Protein AF-A0A2R6D217-F1 (afdb_monomer_lite)

Secondary structure (DSSP, 8-state):
-------------------------------SSHHHHHHHHHHHHHHHHHHHHHTHHHHHHHHHHHHHHH---HHHHHHHHHHHHHHHHHHHHHHHHHHHGGGGS-HHHHHHHHHHHHHHHHHHHHHHHHHHHHHHHTT---HHHHHHHHHHHHHHHHHHHHHH-

pLDDT: mean 75.8, std 23.74, range [31.11, 98.06]

Structure (mmCIF, N/CA/C/O backbone):
data_AF-A0A2R6D217-F1
#
_entry.id   AF-A0A2R6D217-F1
#
loop_
_atom_site.group_PDB
_atom_site.id
_atom_site.type_symbol
_atom_site.label_atom_id
_atom_site.label_alt_id
_atom_site.label_comp_id
_atom_site.label_asym_id
_atom_site.label_entity_id
_atom_site.label_seq_id
_atom_site.pdbx_PDB_ins_code
_atom_site.Cartn_x
_atom_site.Cartn_y
_atom_site.Cartn_z
_atom_site.occupancy
_atom_site.B_iso_or_equiv
_atom_site.auth_seq_id
_atom_site.auth_comp_id
_atom_site.auth_asym_id
_atom_site.auth_atom_id
_atom_site.pdbx_PDB_model_num
ATOM 1 N N . MET A 1 1 ? -18.724 40.578 26.104 1.00 39.19 1 MET A N 1
ATOM 2 C CA . MET A 1 1 ? -18.021 40.289 24.839 1.00 39.19 1 MET A CA 1
ATOM 3 C C . MET A 1 1 ? -16.579 40.747 24.960 1.00 39.19 1 MET A C 1
ATOM 5 O O . MET A 1 1 ? -16.348 41.893 25.311 1.00 39.19 1 MET A O 1
ATOM 9 N N . ASN A 1 2 ? -15.684 39.812 24.641 1.00 38.81 2 ASN A N 1
ATOM 10 C CA . ASN A 1 2 ? -14.295 39.955 24.192 1.00 38.81 2 ASN A CA 1
ATOM 11 C C . ASN A 1 2 ? -13.213 40.118 25.275 1.00 38.81 2 ASN A C 1
ATOM 13 O O . ASN A 1 2 ? -13.210 41.034 26.088 1.00 38.81 2 ASN A O 1
ATOM 17 N N . ARG A 1 3 ? -12.337 39.107 25.272 1.00 45.47 3 ARG A N 1
ATOM 18 C CA . ARG A 1 3 ? -11.404 38.666 26.310 1.00 45.47 3 ARG A CA 1
ATOM 19 C C . ARG A 1 3 ? -10.053 39.389 26.181 1.00 45.47 3 ARG A C 1
ATOM 21 O O . ARG A 1 3 ? -9.528 39.506 25.081 1.00 45.47 3 ARG A O 1
ATOM 28 N N . THR A 1 4 ? -9.543 39.840 27.329 1.00 41.75 4 THR A N 1
ATOM 29 C CA . THR A 1 4 ? -8.139 39.798 27.816 1.00 41.75 4 THR A CA 1
ATOM 30 C C . THR A 1 4 ? -7.083 39.280 26.820 1.00 41.75 4 THR A C 1
ATOM 32 O O . THR A 1 4 ? -7.223 38.161 26.341 1.00 41.75 4 THR A O 1
ATOM 35 N N . ALA A 1 5 ? -6.092 40.100 26.426 1.00 47.47 5 ALA A N 1
ATOM 36 C CA . ALA A 1 5 ? -4.749 40.266 27.044 1.00 47.47 5 ALA A CA 1
ATOM 37 C C . ALA A 1 5 ? -3.832 39.033 26.800 1.00 47.47 5 ALA A C 1
ATOM 39 O O . ALA A 1 5 ? -4.288 37.912 26.948 1.00 47.47 5 ALA A O 1
ATOM 40 N N . VAL A 1 6 ? -2.559 39.121 26.389 1.00 41.16 6 VAL A N 1
ATOM 41 C CA . VAL A 1 6 ? -1.423 39.820 27.016 1.00 41.16 6 VAL A CA 1
ATOM 42 C C . VAL A 1 6 ? -0.239 39.911 26.019 1.00 41.16 6 VAL A C 1
ATOM 44 O O . VAL A 1 6 ? -0.019 39.022 25.203 1.00 41.16 6 VAL A O 1
ATOM 47 N N . VAL A 1 7 ? 0.498 41.020 26.125 1.00 44.09 7 VAL A N 1
ATOM 48 C CA . VAL A 1 7 ? 1.778 41.421 25.496 1.00 44.09 7 VAL A CA 1
ATOM 49 C C . VAL A 1 7 ? 2.970 40.697 26.146 1.00 44.09 7 VAL A C 1
ATOM 51 O O . VAL A 1 7 ? 2.853 40.418 27.324 1.00 44.09 7 VAL A O 1
ATOM 54 N N . VAL A 1 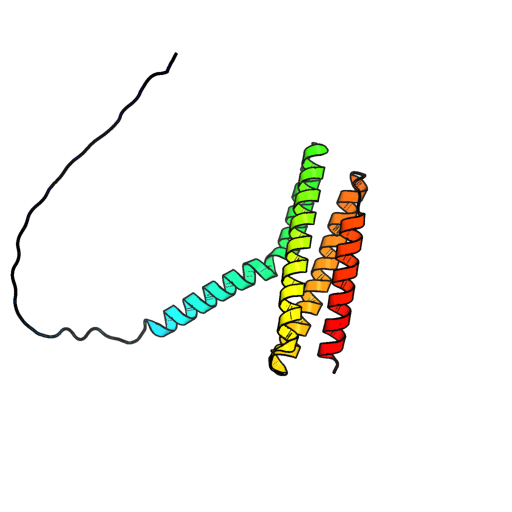8 ? 4.104 40.492 25.449 1.00 42.97 8 VAL A N 1
ATOM 55 C CA . VAL A 1 8 ? 5.532 40.634 25.898 1.00 42.97 8 VAL A CA 1
ATOM 56 C C . VAL A 1 8 ? 6.416 40.052 24.768 1.00 42.97 8 VAL A C 1
ATOM 58 O O . VAL A 1 8 ? 6.151 38.944 24.330 1.00 42.97 8 VAL A O 1
ATOM 61 N N . GLY A 1 9 ? 7.472 40.669 24.224 1.00 39.50 9 GLY A N 1
ATOM 62 C CA . GLY A 1 9 ? 8.143 41.949 24.463 1.00 39.50 9 GLY A CA 1
ATOM 63 C C . GLY A 1 9 ? 9.558 41.957 23.833 1.00 39.50 9 GLY A C 1
ATOM 64 O O . GLY A 1 9 ? 10.154 40.896 23.702 1.00 39.50 9 GLY A O 1
ATOM 65 N N . PHE A 1 10 ? 10.051 43.173 23.520 1.00 35.34 10 PHE A N 1
ATOM 66 C CA . PHE A 1 10 ? 11.460 43.653 23.444 1.00 35.34 10 PHE A CA 1
ATOM 67 C C . PHE A 1 10 ? 12.451 43.008 22.439 1.00 35.34 10 PHE A C 1
ATOM 69 O O . PHE A 1 10 ? 12.476 41.803 22.278 1.00 35.34 10 PHE A O 1
ATOM 76 N N . ALA A 1 11 ? 13.410 43.687 21.792 1.00 41.22 11 ALA A N 1
ATOM 77 C CA . ALA A 1 11 ? 13.818 45.089 21.612 1.00 41.22 11 ALA A CA 1
ATOM 78 C C . ALA A 1 11 ? 14.993 45.091 20.591 1.00 41.22 11 ALA A C 1
ATOM 80 O O . ALA A 1 11 ? 15.793 44.166 20.585 1.00 41.22 11 ALA A O 1
ATOM 81 N N . VAL A 1 12 ? 14.988 45.976 19.588 1.00 43.41 12 VAL A N 1
ATOM 82 C CA . VAL A 1 12 ? 15.870 47.160 19.424 1.00 43.41 12 VAL A CA 1
ATOM 83 C C . VAL A 1 12 ? 17.379 46.895 19.267 1.00 43.41 12 VAL A C 1
ATOM 85 O O . VAL A 1 12 ? 18.047 46.442 20.189 1.00 43.41 12 VAL A O 1
ATOM 88 N N . GLY A 1 13 ? 17.912 47.407 18.149 1.00 34.78 13 GLY A N 1
ATOM 89 C CA . GLY A 1 13 ? 19.294 47.887 17.981 1.00 34.78 13 GLY A CA 1
ATOM 90 C C . GLY A 1 13 ? 19.960 47.297 16.732 1.00 34.78 13 GLY A C 1
ATOM 91 O O . GLY A 1 13 ? 19.876 46.101 16.517 1.00 34.78 13 GLY A O 1
ATOM 92 N N . LEU A 1 14 ? 20.653 48.017 15.852 1.00 38.06 14 LEU A N 1
ATOM 93 C CA . LEU A 1 14 ? 21.067 49.417 15.782 1.00 38.06 14 LEU A CA 1
ATOM 94 C C . LEU A 1 14 ? 21.634 49.595 14.355 1.00 38.06 14 LEU A C 1
ATOM 96 O O . LEU A 1 14 ? 22.384 48.743 13.884 1.00 38.06 14 LEU A O 1
ATOM 100 N N . ALA A 1 15 ? 21.262 50.661 13.650 1.00 49.22 15 ALA A N 1
ATOM 101 C CA . ALA A 1 15 ? 21.800 50.985 12.328 1.00 49.22 15 ALA A CA 1
ATOM 102 C C . ALA A 1 15 ? 23.184 51.640 12.440 1.00 49.22 15 ALA A C 1
ATOM 104 O O . ALA A 1 15 ? 23.325 52.543 13.258 1.00 49.22 15 ALA A O 1
ATOM 105 N N . LEU A 1 16 ? 24.139 51.291 11.565 1.00 39.06 16 LEU A N 1
ATOM 106 C CA . LEU A 1 16 ? 25.239 52.179 11.160 1.00 39.06 16 LEU A CA 1
ATOM 107 C C . LEU A 1 16 ? 25.668 51.923 9.700 1.00 39.06 16 LEU A C 1
ATOM 109 O O . LEU A 1 16 ? 25.998 50.810 9.303 1.00 39.06 16 LEU A O 1
ATOM 113 N N . PHE A 1 17 ? 25.640 53.009 8.929 1.00 39.91 17 PHE A N 1
ATOM 114 C CA . PHE A 1 17 ? 26.151 53.200 7.568 1.00 39.91 17 PHE A CA 1
ATOM 115 C C . PHE A 1 17 ? 27.691 53.163 7.505 1.00 39.91 17 PHE A C 1
ATOM 117 O O . PHE A 1 17 ? 28.324 53.688 8.416 1.00 39.91 17 PHE A O 1
ATOM 124 N N . ALA A 1 18 ? 28.273 52.715 6.380 1.00 40.28 18 ALA A N 1
ATOM 125 C CA . ALA A 1 18 ? 29.254 53.478 5.576 1.00 40.28 18 ALA A CA 1
ATOM 126 C C . ALA A 1 18 ? 29.791 52.666 4.376 1.00 40.28 18 ALA A C 1
ATOM 128 O O . ALA A 1 18 ? 30.087 51.480 4.478 1.00 40.28 18 ALA A O 1
ATOM 129 N N . ALA A 1 19 ? 29.923 53.351 3.240 1.00 46.28 19 ALA A N 1
ATOM 130 C CA . ALA A 1 19 ? 30.452 52.879 1.963 1.00 46.28 19 ALA A CA 1
ATOM 131 C C . ALA A 1 19 ? 31.980 53.046 1.860 1.00 46.28 19 ALA A C 1
ATOM 133 O O . ALA A 1 19 ? 32.500 54.001 2.428 1.00 46.28 19 ALA A O 1
ATOM 134 N N . VAL A 1 20 ? 32.671 52.236 1.040 1.00 38.94 20 VAL A N 1
ATOM 135 C CA . VAL A 1 20 ? 33.827 52.693 0.234 1.00 38.94 20 VAL A CA 1
ATOM 136 C C . VAL A 1 20 ? 34.157 51.700 -0.895 1.00 38.94 20 VAL A C 1
ATOM 138 O O . VAL A 1 20 ? 34.101 50.487 -0.716 1.00 38.94 20 VAL A O 1
ATOM 141 N N . ALA A 1 21 ? 34.474 52.238 -2.072 1.00 43.28 21 ALA A N 1
ATOM 142 C CA . ALA A 1 21 ? 34.944 51.528 -3.259 1.00 43.28 21 ALA A CA 1
ATOM 143 C C . ALA A 1 21 ? 36.457 51.236 -3.192 1.00 43.28 21 ALA A C 1
ATOM 145 O O . ALA A 1 21 ? 37.181 52.069 -2.657 1.00 43.28 21 ALA A O 1
ATOM 146 N N . ALA A 1 22 ? 36.920 50.127 -3.795 1.00 36.28 22 ALA A N 1
ATOM 147 C CA . ALA A 1 22 ? 38.165 49.993 -4.587 1.00 36.28 22 ALA A CA 1
ATOM 148 C C . ALA A 1 22 ? 38.672 48.533 -4.659 1.00 36.28 22 ALA A C 1
ATOM 150 O O . ALA A 1 22 ? 38.745 47.852 -3.647 1.00 36.28 22 ALA A O 1
ATOM 151 N N . GLY A 1 23 ? 39.131 48.122 -5.849 1.00 31.11 23 GLY A N 1
ATOM 152 C CA . GLY A 1 23 ? 40.393 47.382 -6.006 1.00 31.11 23 GLY A CA 1
ATOM 153 C C . GLY A 1 23 ? 40.439 45.870 -5.734 1.00 31.11 23 GLY A C 1
ATOM 154 O O . GLY A 1 23 ? 40.544 45.431 -4.603 1.00 31.11 23 GLY A O 1
ATOM 155 N N . GLY A 1 24 ? 40.485 45.100 -6.826 1.00 32.62 24 GLY A N 1
ATOM 156 C CA . GLY A 1 24 ? 41.482 44.065 -7.146 1.00 32.62 24 GLY A CA 1
ATOM 157 C C . GLY A 1 24 ? 42.158 43.175 -6.079 1.00 32.62 24 GLY A C 1
ATOM 158 O O . GLY A 1 24 ? 42.784 43.641 -5.137 1.00 32.62 24 GLY A O 1
ATOM 159 N N . THR A 1 25 ? 42.266 41.902 -6.484 1.00 32.91 25 THR A N 1
ATOM 160 C CA . THR A 1 25 ? 43.341 40.909 -6.244 1.00 32.91 25 THR A CA 1
ATOM 161 C C . THR A 1 25 ? 43.139 39.815 -5.182 1.00 32.91 25 THR A C 1
ATOM 163 O O . THR A 1 25 ? 43.156 40.038 -3.982 1.00 32.91 25 THR A O 1
ATOM 166 N N . ALA A 1 26 ? 43.035 38.595 -5.727 1.00 41.41 26 ALA A N 1
ATOM 167 C CA . ALA A 1 26 ? 43.671 37.346 -5.306 1.00 41.41 26 ALA A CA 1
ATOM 168 C C . ALA A 1 26 ? 43.460 36.827 -3.870 1.00 41.41 26 ALA A C 1
ATOM 170 O O . ALA A 1 26 ? 44.214 37.132 -2.954 1.00 41.41 26 ALA A O 1
ATOM 171 N N . ALA A 1 27 ? 42.585 35.827 -3.758 1.00 35.06 27 ALA A N 1
ATOM 172 C CA . ALA A 1 27 ? 42.875 34.637 -2.964 1.00 35.06 27 ALA A CA 1
ATOM 173 C C . ALA A 1 27 ? 42.319 33.415 -3.710 1.00 35.06 27 ALA A C 1
ATOM 175 O O . ALA A 1 27 ? 41.108 33.203 -3.782 1.00 35.06 27 ALA A O 1
ATOM 176 N N . ALA A 1 28 ? 43.220 32.651 -4.335 1.00 42.25 28 ALA A N 1
ATOM 177 C CA . ALA A 1 28 ? 42.919 31.361 -4.940 1.00 42.25 28 ALA A CA 1
ATOM 178 C C . ALA A 1 28 ? 42.340 30.442 -3.858 1.00 42.25 28 ALA A C 1
ATOM 180 O O . ALA A 1 28 ? 43.052 29.986 -2.968 1.00 42.25 28 ALA A O 1
ATOM 181 N N . THR A 1 29 ? 41.029 30.223 -3.917 1.00 34.06 29 THR A N 1
ATOM 182 C CA . THR A 1 29 ? 40.344 29.264 -3.057 1.00 34.06 29 THR A CA 1
ATOM 183 C C . THR A 1 29 ? 40.347 27.930 -3.783 1.00 34.06 29 THR A C 1
ATOM 185 O O . THR A 1 29 ? 39.794 27.811 -4.874 1.00 34.06 29 THR A O 1
ATOM 188 N N . THR A 1 30 ? 41.026 26.957 -3.183 1.00 37.25 30 THR A N 1
ATOM 189 C CA . THR A 1 30 ? 41.021 25.529 -3.503 1.00 37.25 30 THR A CA 1
ATOM 190 C C . THR A 1 30 ? 39.644 25.062 -3.981 1.00 37.25 30 THR A C 1
ATOM 192 O O . THR A 1 30 ? 38.723 24.888 -3.187 1.00 37.25 30 THR A O 1
ATOM 195 N N . GLN A 1 31 ? 39.503 24.860 -5.291 1.00 46.78 31 GLN A N 1
ATOM 196 C CA . GLN A 1 31 ? 38.327 24.267 -5.917 1.00 46.78 31 GLN A CA 1
ATOM 197 C C . GLN A 1 31 ? 38.661 22.823 -6.296 1.00 46.78 31 GLN A C 1
ATOM 199 O O . GLN A 1 31 ? 39.131 22.568 -7.397 1.00 46.78 31 GLN A O 1
ATOM 204 N N . ALA A 1 32 ? 38.449 21.896 -5.363 1.00 48.69 32 ALA A N 1
ATOM 205 C CA . ALA A 1 32 ? 38.293 20.463 -5.623 1.00 48.69 32 ALA A CA 1
ATOM 206 C C . ALA A 1 32 ? 37.856 19.765 -4.322 1.00 48.69 32 ALA A C 1
ATOM 208 O O . ALA A 1 32 ? 38.719 19.368 -3.556 1.00 48.69 32 ALA A O 1
ATOM 209 N N . ASP A 1 33 ? 36.539 19.716 -4.060 1.00 40.88 33 ASP A N 1
ATOM 210 C CA . ASP A 1 33 ? 35.843 18.641 -3.295 1.00 40.88 33 ASP A CA 1
ATOM 211 C C . ASP A 1 33 ? 34.318 18.878 -3.122 1.00 40.88 33 ASP A C 1
ATOM 213 O O . ASP A 1 33 ? 33.602 18.099 -2.493 1.00 40.88 33 ASP A O 1
ATOM 217 N N . ALA A 1 34 ? 33.761 19.958 -3.683 1.00 45.84 34 ALA A N 1
ATOM 218 C CA . ALA A 1 34 ? 32.325 20.249 -3.556 1.00 45.84 34 ALA A CA 1
ATOM 219 C C . ALA A 1 34 ? 31.426 19.423 -4.505 1.00 45.84 34 ALA A C 1
ATOM 221 O O . ALA A 1 34 ? 30.223 19.340 -4.281 1.00 45.84 34 ALA A O 1
ATOM 222 N N . GLY A 1 35 ? 31.985 18.814 -5.560 1.00 41.34 35 GLY A N 1
ATOM 223 C CA . GLY A 1 35 ? 31.219 18.060 -6.564 1.00 41.34 35 GLY A CA 1
ATOM 224 C C . GLY A 1 35 ? 30.862 16.634 -6.132 1.00 41.34 35 GLY A C 1
ATOM 225 O O . GLY A 1 35 ? 29.719 16.213 -6.288 1.00 41.34 35 GLY A O 1
ATOM 226 N N . SER A 1 36 ? 31.809 15.909 -5.530 1.00 43.97 36 SER A N 1
ATOM 227 C CA . SER A 1 36 ? 31.602 14.518 -5.100 1.00 43.97 36 SER A CA 1
ATOM 228 C C . SER A 1 36 ? 30.650 14.417 -3.907 1.00 43.97 36 SER A C 1
ATOM 230 O O . SER A 1 36 ? 29.793 13.541 -3.873 1.00 43.97 36 SER A O 1
ATOM 232 N N . ASN A 1 37 ? 30.730 15.366 -2.968 1.00 36.16 37 ASN A N 1
ATOM 233 C CA . ASN A 1 37 ? 29.823 15.438 -1.820 1.00 36.16 37 ASN A CA 1
ATOM 234 C C . ASN A 1 37 ? 28.403 15.883 -2.209 1.00 36.16 37 ASN A C 1
ATOM 236 O O . ASN A 1 37 ? 27.437 15.443 -1.591 1.00 36.16 37 ASN A O 1
ATOM 240 N N . ALA A 1 38 ? 28.257 16.714 -3.249 1.00 54.09 38 ALA A N 1
ATOM 241 C CA . ALA A 1 38 ? 26.949 17.082 -3.789 1.00 54.09 38 ALA A CA 1
ATOM 242 C C . ALA A 1 38 ? 26.283 15.908 -4.530 1.00 54.09 38 ALA A C 1
ATOM 244 O O . ALA A 1 38 ? 25.084 15.701 -4.357 1.00 54.09 38 ALA A O 1
ATOM 245 N N . SER A 1 39 ? 27.053 15.111 -5.288 1.00 55.66 39 SER A N 1
ATOM 246 C CA . SER A 1 39 ? 26.554 13.876 -5.922 1.00 55.66 39 SER A CA 1
ATOM 247 C C . SER A 1 39 ? 26.171 12.835 -4.877 1.00 55.66 39 SER A C 1
ATOM 249 O O . SER A 1 39 ? 25.068 12.311 -4.924 1.00 55.66 39 SER A O 1
ATOM 251 N N . PHE A 1 40 ? 27.019 12.616 -3.868 1.00 50.31 40 PHE A N 1
ATOM 252 C CA . PHE A 1 40 ? 26.728 11.686 -2.777 1.00 50.31 40 PHE A CA 1
ATOM 253 C C . PHE A 1 40 ? 25.508 12.127 -1.956 1.00 50.31 40 PHE A C 1
ATOM 255 O O . PHE A 1 40 ? 24.656 11.313 -1.630 1.00 50.31 40 PHE A O 1
ATOM 262 N N . GLY A 1 41 ? 25.364 13.423 -1.661 1.00 51.06 41 GLY A N 1
ATOM 263 C CA . GLY A 1 41 ? 24.185 13.959 -0.973 1.00 51.06 41 GLY A CA 1
ATOM 264 C C . GLY A 1 41 ? 22.898 13.868 -1.803 1.00 51.06 41 GLY A C 1
ATOM 265 O O . GLY A 1 41 ? 21.822 13.641 -1.243 1.00 51.06 41 GLY A O 1
ATOM 266 N N . ALA A 1 42 ? 23.002 13.999 -3.129 1.00 63.06 42 ALA A N 1
ATOM 267 C CA . ALA A 1 42 ? 21.894 13.798 -4.059 1.00 63.06 42 ALA A CA 1
ATOM 268 C C . ALA A 1 42 ? 21.528 12.313 -4.206 1.00 63.06 42 ALA A C 1
ATOM 270 O O . ALA A 1 42 ? 20.346 11.988 -4.222 1.00 63.06 42 ALA A O 1
ATOM 271 N N . GLU A 1 43 ? 22.512 11.416 -4.243 1.00 50.09 43 GLU A N 1
ATOM 272 C CA . GLU A 1 43 ? 22.329 9.960 -4.253 1.00 50.09 43 GLU A CA 1
ATOM 273 C C . GLU A 1 43 ? 21.768 9.455 -2.924 1.00 50.09 43 GLU A C 1
ATOM 275 O O . GLU A 1 43 ? 20.883 8.615 -2.925 1.00 50.09 43 GLU A O 1
ATOM 280 N N . VAL A 1 44 ? 22.198 10.004 -1.785 1.00 51.00 44 VAL A N 1
ATOM 281 C CA . VAL A 1 44 ? 21.642 9.676 -0.463 1.00 51.00 44 VAL A CA 1
ATOM 282 C C . VAL A 1 44 ? 20.232 10.243 -0.304 1.00 51.00 44 VAL A C 1
ATOM 284 O O . VAL A 1 44 ? 19.373 9.560 0.245 1.00 51.00 44 VAL A O 1
ATOM 287 N N . SER A 1 45 ? 19.946 11.445 -0.818 1.00 50.03 45 SER A N 1
ATOM 288 C CA . SER A 1 45 ? 18.576 11.982 -0.841 1.00 50.03 45 SER A CA 1
ATOM 289 C C . SER A 1 45 ? 17.674 11.200 -1.789 1.00 50.03 45 SER A C 1
ATOM 291 O O . SER A 1 45 ? 16.529 10.941 -1.435 1.00 50.03 45 SER A O 1
ATOM 293 N N . SER A 1 46 ? 18.170 10.776 -2.956 1.00 57.31 46 SER A N 1
ATOM 294 C CA . SER A 1 46 ? 17.402 9.933 -3.877 1.00 57.31 46 SER A CA 1
ATOM 295 C C . SER A 1 46 ? 17.237 8.518 -3.326 1.00 57.31 46 SER A C 1
ATOM 297 O O . SER A 1 46 ? 16.171 7.943 -3.490 1.00 57.31 46 SER A O 1
ATOM 299 N N . PHE A 1 47 ? 18.220 7.997 -2.587 1.00 52.19 47 PHE A N 1
ATOM 300 C CA . PHE A 1 47 ? 18.139 6.725 -1.875 1.00 52.19 47 PHE A CA 1
ATOM 301 C C . PHE A 1 47 ? 17.175 6.801 -0.690 1.00 52.19 47 PHE A C 1
ATOM 303 O O . PHE A 1 47 ? 16.391 5.884 -0.502 1.00 52.19 47 PHE A O 1
ATOM 310 N N . MET A 1 48 ? 17.152 7.895 0.078 1.00 52.53 48 MET A N 1
ATOM 311 C CA . MET A 1 48 ? 16.135 8.124 1.111 1.00 52.53 48 MET A CA 1
ATOM 312 C C . MET A 1 48 ? 14.748 8.315 0.496 1.00 52.53 48 MET A C 1
ATOM 314 O O . MET A 1 48 ? 13.790 7.754 1.005 1.00 52.53 48 MET A O 1
ATOM 318 N N . GLN A 1 49 ? 14.626 9.041 -0.616 1.00 51.78 49 GLN A N 1
ATOM 319 C CA . GLN A 1 49 ? 13.359 9.227 -1.324 1.00 51.78 49 GLN A CA 1
ATOM 320 C C . GLN A 1 49 ? 12.858 7.924 -1.974 1.00 51.78 49 GLN A C 1
ATOM 322 O O . GLN A 1 49 ? 11.659 7.655 -1.954 1.00 51.78 49 GLN A O 1
ATOM 327 N N . ALA A 1 50 ? 13.761 7.095 -2.503 1.00 41.75 50 ALA A N 1
ATOM 328 C CA . ALA A 1 50 ? 13.466 5.751 -2.994 1.00 41.75 50 ALA A CA 1
ATOM 329 C C . ALA A 1 50 ? 13.124 4.801 -1.836 1.00 41.75 50 ALA A C 1
ATOM 331 O O . ALA A 1 50 ? 12.182 4.022 -1.935 1.00 41.75 50 ALA A O 1
ATOM 332 N N . SER A 1 51 ? 13.812 4.928 -0.699 1.00 40.69 51 SER A N 1
ATOM 333 C CA . SER A 1 51 ? 13.566 4.136 0.509 1.00 40.69 51 SER A CA 1
ATOM 334 C C . SER A 1 51 ? 12.238 4.491 1.184 1.00 40.69 51 SER A C 1
ATOM 336 O O . SER A 1 51 ? 11.559 3.591 1.665 1.00 40.69 51 SER A O 1
ATOM 338 N N . SER A 1 52 ? 11.789 5.750 1.137 1.00 42.84 52 SER A N 1
ATOM 339 C CA . SER A 1 52 ? 10.442 6.130 1.588 1.00 42.84 52 SER A CA 1
ATOM 340 C C . SER A 1 52 ? 9.335 5.496 0.740 1.00 42.84 52 SER A C 1
ATOM 342 O O . SER A 1 52 ? 8.242 5.288 1.239 1.00 42.84 52 SER A O 1
ATOM 344 N N . ALA A 1 53 ? 9.591 5.177 -0.533 1.00 47.00 53 ALA A N 1
ATOM 345 C CA . ALA A 1 53 ? 8.590 4.571 -1.413 1.00 47.00 53 ALA A CA 1
ATOM 346 C C . ALA A 1 53 ? 8.614 3.028 -1.409 1.00 47.00 53 ALA A C 1
ATOM 348 O O . ALA A 1 53 ? 7.571 2.422 -1.654 1.00 47.00 53 ALA A O 1
ATOM 349 N N . GLU A 1 54 ? 9.769 2.407 -1.134 1.00 43.66 54 GLU A N 1
ATOM 350 C CA . GLU A 1 54 ? 9.985 0.950 -1.241 1.00 43.66 54 GLU A CA 1
ATOM 351 C C . GLU A 1 54 ? 10.085 0.245 0.136 1.00 43.66 54 GLU A C 1
ATOM 353 O O . GLU A 1 54 ? 9.678 -0.904 0.270 1.00 43.66 54 GLU A O 1
ATOM 358 N N . THR A 1 55 ? 10.530 0.930 1.202 1.00 46.75 55 THR A N 1
ATOM 359 C CA . THR A 1 55 ? 10.607 0.372 2.579 1.00 46.75 55 THR A CA 1
ATOM 360 C C . THR A 1 55 ? 9.289 0.530 3.360 1.00 46.75 55 THR A C 1
ATOM 362 O O . THR A 1 55 ? 9.119 -0.010 4.453 1.00 46.75 55 THR A O 1
ATOM 365 N N . GLU A 1 56 ? 8.312 1.248 2.802 1.00 51.53 56 GLU A N 1
ATOM 366 C CA . GLU A 1 56 ? 7.019 1.516 3.448 1.00 51.53 56 GLU A CA 1
ATOM 367 C C . GLU A 1 56 ? 6.092 0.287 3.483 1.00 51.53 56 GLU A C 1
ATOM 369 O O . GLU A 1 56 ? 5.171 0.231 4.296 1.00 51.53 56 GLU A O 1
ATOM 374 N N . SER A 1 57 ? 6.324 -0.717 2.629 1.00 63.16 57 SER A N 1
ATOM 375 C CA . SER A 1 57 ? 5.397 -1.841 2.442 1.00 63.16 57 SER A CA 1
ATOM 376 C C . SER A 1 57 ? 5.314 -2.759 3.661 1.00 63.16 57 SER A C 1
ATOM 378 O O . SER A 1 57 ? 4.236 -2.924 4.231 1.00 63.16 57 SER A O 1
ATOM 380 N N . GLU A 1 58 ? 6.442 -3.341 4.078 1.00 68.44 58 GLU A N 1
ATOM 381 C CA . GLU A 1 58 ? 6.471 -4.329 5.165 1.00 68.44 58 GLU A CA 1
ATO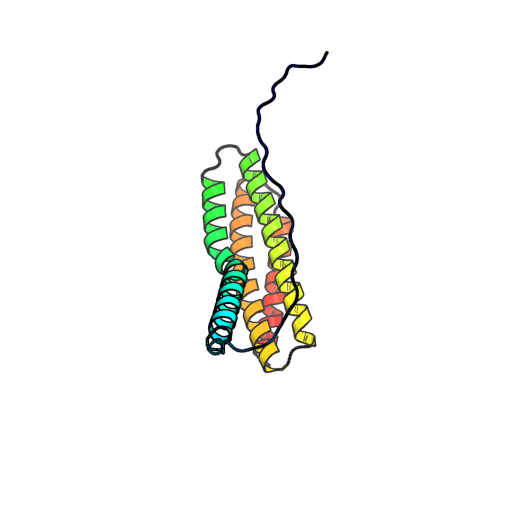M 382 C C . GLU A 1 58 ? 6.322 -3.658 6.532 1.00 68.44 58 GLU A C 1
ATOM 384 O O . GLU A 1 58 ? 5.481 -4.053 7.337 1.00 68.44 58 GLU A O 1
ATOM 389 N N . VAL A 1 59 ? 7.056 -2.566 6.768 1.00 79.75 59 VAL A N 1
ATOM 390 C CA . VAL A 1 59 ? 6.922 -1.789 8.008 1.00 79.75 59 VAL A CA 1
ATOM 391 C C . VAL A 1 59 ? 5.518 -1.198 8.120 1.00 79.75 59 VAL A C 1
ATOM 393 O O . VAL A 1 59 ? 4.921 -1.240 9.194 1.00 79.75 59 VAL A O 1
ATOM 396 N N . GLY A 1 60 ? 4.956 -0.680 7.025 1.00 80.50 60 GLY A N 1
ATOM 397 C CA . GLY A 1 60 ? 3.601 -0.139 7.008 1.00 80.50 60 GLY A CA 1
ATOM 398 C C . GLY A 1 60 ? 2.530 -1.201 7.251 1.00 80.50 60 GLY A C 1
ATOM 399 O O . GLY A 1 60 ? 1.540 -0.907 7.918 1.00 80.50 60 GLY A O 1
ATOM 400 N N . ASP A 1 61 ? 2.722 -2.429 6.760 1.00 84.75 61 ASP A N 1
ATOM 401 C CA . ASP A 1 61 ? 1.827 -3.559 7.039 1.00 84.75 61 ASP A CA 1
ATOM 402 C C . ASP A 1 61 ? 1.842 -3.951 8.519 1.00 84.75 61 ASP A C 1
ATOM 404 O O . ASP A 1 61 ? 0.779 -4.103 9.126 1.00 84.75 61 ASP A O 1
ATOM 408 N N . GLU A 1 62 ? 3.026 -4.060 9.119 1.00 87.31 62 GLU A N 1
ATOM 409 C CA . GLU A 1 62 ? 3.167 -4.387 10.539 1.00 87.31 62 GLU A CA 1
ATOM 410 C C . GLU A 1 62 ? 2.655 -3.253 11.438 1.00 87.31 62 GLU A C 1
ATOM 412 O O . GLU A 1 62 ? 1.966 -3.497 12.429 1.00 87.31 62 GLU A O 1
ATOM 417 N N . MET A 1 63 ? 2.912 -1.994 11.071 1.00 88.31 63 MET A N 1
ATOM 418 C CA . MET A 1 63 ? 2.385 -0.824 11.779 1.00 88.31 63 MET A CA 1
ATOM 419 C C . MET A 1 63 ? 0.860 -0.755 11.707 1.00 88.31 63 MET A C 1
ATOM 421 O O . MET A 1 63 ? 0.217 -0.489 12.723 1.00 88.31 63 MET A O 1
ATOM 425 N N . PHE A 1 64 ? 0.274 -1.038 10.540 1.00 90.12 64 PHE A N 1
ATOM 426 C CA . PHE A 1 64 ? -1.174 -1.147 10.379 1.00 90.12 64 PHE A CA 1
ATOM 427 C C . PHE A 1 64 ? -1.743 -2.262 11.261 1.00 90.12 64 PHE A C 1
ATOM 429 O O . PHE A 1 64 ? -2.661 -2.013 12.042 1.00 90.12 64 PHE A O 1
ATOM 436 N N . ALA A 1 65 ? -1.172 -3.468 11.197 1.00 89.25 65 ALA A N 1
ATOM 437 C CA . ALA A 1 65 ? -1.618 -4.594 12.012 1.00 89.25 65 ALA A CA 1
ATOM 438 C C . ALA A 1 65 ? -1.523 -4.273 13.511 1.00 89.25 65 ALA A C 1
ATOM 440 O O . ALA A 1 65 ? -2.457 -4.524 14.273 1.00 89.25 65 ALA A O 1
ATOM 441 N N . ALA A 1 66 ? -0.420 -3.666 13.944 1.00 89.44 66 ALA A N 1
ATOM 442 C CA . ALA A 1 66 ? -0.220 -3.279 15.329 1.00 89.44 66 ALA A CA 1
ATOM 443 C C . ALA A 1 66 ? -1.181 -2.165 15.779 1.00 89.44 66 ALA A C 1
ATOM 445 O O . ALA A 1 66 ? -1.627 -2.190 16.924 1.00 89.44 66 ALA A O 1
ATOM 446 N N . ALA A 1 67 ? -1.514 -1.206 14.910 1.00 88.38 67 ALA A N 1
ATOM 447 C CA . ALA A 1 67 ? -2.506 -0.172 15.198 1.00 88.38 67 ALA A CA 1
ATOM 448 C C . ALA A 1 67 ? -3.904 -0.787 15.356 1.00 88.38 67 ALA A C 1
ATOM 450 O O . ALA A 1 67 ? -4.516 -0.647 16.411 1.00 88.38 67 ALA A O 1
ATOM 451 N N . VAL A 1 68 ? -4.349 -1.569 14.368 1.00 87.69 68 VAL A N 1
ATOM 452 C CA . VAL A 1 68 ? -5.655 -2.247 14.379 1.00 87.69 68 VAL A CA 1
ATOM 453 C C . VAL A 1 68 ? -5.813 -3.154 15.598 1.00 87.69 68 VAL A C 1
ATOM 455 O O . VAL A 1 68 ? -6.884 -3.173 16.193 1.00 87.69 68 VAL A O 1
ATOM 458 N N . ASN A 1 69 ? -4.766 -3.878 16.003 1.00 88.56 69 ASN A N 1
ATOM 459 C CA . ASN A 1 69 ? -4.813 -4.764 17.171 1.00 88.56 69 ASN A CA 1
ATOM 460 C C . ASN A 1 69 ? -4.850 -4.017 18.514 1.00 88.56 69 ASN A C 1
ATOM 462 O O . ASN A 1 69 ? -5.366 -4.559 19.488 1.00 88.56 69 ASN A O 1
ATOM 466 N N . ARG A 1 70 ? -4.277 -2.809 18.599 1.00 90.94 70 ARG A N 1
ATOM 467 C CA . ARG A 1 70 ? -4.241 -2.015 19.842 1.00 90.94 70 ARG A CA 1
ATOM 468 C C . ARG A 1 70 ? -5.481 -1.155 20.045 1.00 90.94 70 ARG A C 1
ATO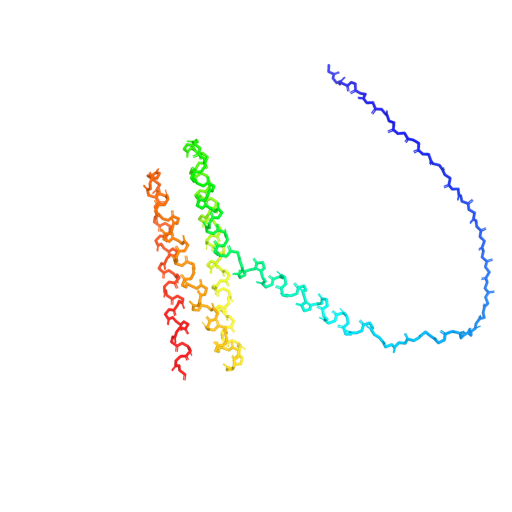M 470 O O . ARG A 1 70 ? -5.776 -0.804 21.181 1.00 90.94 70 ARG A O 1
ATOM 477 N N . THR A 1 71 ? -6.172 -0.789 18.972 1.00 90.06 71 THR A N 1
ATOM 478 C CA . THR A 1 71 ? -7.395 0.009 19.054 1.00 90.06 71 THR A CA 1
ATOM 479 C C . THR A 1 71 ? -8.514 -0.810 19.695 1.00 90.06 71 THR A C 1
ATOM 481 O O . THR A 1 71 ? -8.796 -1.927 19.272 1.00 90.06 71 THR A O 1
ATOM 484 N N . GLU A 1 72 ? -9.163 -0.279 20.727 1.00 90.12 72 GLU A N 1
ATOM 485 C CA . GLU A 1 72 ? -10.288 -0.953 21.393 1.00 90.12 72 GLU A CA 1
ATOM 486 C C . GLU A 1 72 ? -11.633 -0.507 20.807 1.00 90.12 72 GLU A C 1
ATOM 488 O O . GLU A 1 72 ? -12.532 -1.332 20.649 1.00 90.12 72 GLU A O 1
ATOM 493 N N . ASP A 1 73 ? -11.740 0.768 20.422 1.00 90.94 73 ASP A N 1
ATOM 494 C CA . ASP A 1 73 ? -12.944 1.359 19.839 1.00 90.94 73 ASP A CA 1
ATOM 495 C C . ASP A 1 73 ? -13.192 0.842 18.404 1.00 90.94 73 ASP A C 1
ATOM 497 O O . ASP A 1 73 ? -12.356 1.060 17.518 1.00 90.94 73 ASP A O 1
ATOM 501 N N . PRO A 1 74 ? -14.329 0.168 18.137 1.00 91.69 74 PRO A N 1
ATOM 502 C CA . PRO A 1 74 ? -14.677 -0.305 16.800 1.00 91.69 74 PRO A CA 1
ATOM 503 C C . PRO A 1 74 ? -14.722 0.807 15.746 1.00 91.69 74 PRO A C 1
ATOM 505 O O . PRO A 1 74 ? -14.265 0.596 14.623 1.00 91.69 74 PRO A O 1
ATOM 508 N N . GLU A 1 75 ? -15.217 2.002 16.086 1.00 91.81 75 GLU A N 1
ATOM 509 C CA . GLU A 1 75 ? -15.305 3.100 15.114 1.00 91.81 75 GLU A CA 1
ATOM 510 C C . GLU A 1 75 ? -13.916 3.593 14.703 1.00 91.81 75 GLU A C 1
ATOM 512 O O . GLU A 1 75 ? -13.647 3.850 13.528 1.00 91.81 75 GLU A O 1
ATOM 517 N N . GLU A 1 76 ? -13.002 3.702 15.665 1.00 87.44 76 GLU A N 1
ATOM 518 C CA . GLU A 1 76 ? -11.615 4.064 15.394 1.00 87.44 76 GLU A CA 1
ATOM 519 C C . GLU A 1 76 ? -10.905 2.977 14.575 1.00 87.44 76 GLU A C 1
ATOM 521 O O . GLU A 1 76 ? -10.166 3.294 13.638 1.00 87.44 76 GLU A O 1
ATOM 526 N N . ARG A 1 77 ? -11.182 1.696 14.849 1.00 91.12 77 ARG A N 1
ATOM 527 C CA . ARG A 1 77 ? -10.613 0.578 14.083 1.00 91.12 77 ARG A CA 1
ATOM 528 C C . ARG A 1 77 ? -11.064 0.606 12.624 1.00 91.12 77 ARG A C 1
ATOM 530 O O . ARG A 1 77 ? -10.235 0.448 11.728 1.00 91.12 77 ARG A O 1
ATOM 537 N N . GLN A 1 78 ? -12.348 0.870 12.380 1.00 92.50 78 GLN A N 1
ATOM 538 C CA . GLN A 1 78 ? -12.886 1.033 11.029 1.00 92.50 78 GLN A CA 1
ATOM 539 C C . GLN A 1 78 ? -12.215 2.200 10.295 1.00 92.50 78 GLN A C 1
ATOM 541 O O . GLN A 1 78 ? -11.771 2.026 9.161 1.00 92.50 78 GLN A O 1
ATOM 546 N N . ARG A 1 79 ? -12.021 3.351 10.955 1.00 90.44 79 ARG A N 1
ATOM 547 C CA . ARG A 1 79 ? -11.308 4.500 10.359 1.00 90.44 79 ARG A CA 1
ATOM 548 C C . ARG A 1 79 ? -9.860 4.173 9.989 1.00 90.44 79 ARG A C 1
ATOM 550 O O . ARG A 1 79 ? -9.386 4.627 8.950 1.00 90.44 79 ARG A O 1
ATOM 557 N N . LEU A 1 80 ? -9.148 3.394 10.805 1.00 91.81 80 LEU A N 1
ATOM 558 C CA . LEU A 1 80 ? -7.789 2.938 10.478 1.00 91.81 80 LEU A CA 1
ATOM 559 C C . LEU A 1 80 ? -7.777 2.033 9.239 1.00 91.81 80 LEU A C 1
ATOM 561 O O . LEU A 1 80 ? -6.889 2.148 8.392 1.00 91.81 80 LEU A O 1
ATOM 565 N N . ILE A 1 81 ? -8.771 1.151 9.113 1.00 93.00 81 ILE A N 1
ATOM 566 C CA . ILE A 1 81 ? -8.934 0.283 7.943 1.00 93.00 81 ILE A CA 1
ATOM 567 C C . ILE A 1 81 ? -9.238 1.117 6.693 1.00 93.00 81 ILE A C 1
ATOM 569 O O . ILE A 1 81 ? -8.597 0.905 5.667 1.00 93.00 81 ILE A O 1
ATOM 573 N N . GLU A 1 82 ? -10.141 2.095 6.768 1.00 91.75 82 GLU A N 1
ATOM 574 C CA . GLU A 1 82 ? -10.454 3.005 5.654 1.00 91.75 82 GLU A CA 1
ATOM 575 C C . GLU A 1 82 ? -9.231 3.811 5.200 1.00 91.75 82 GLU A C 1
ATOM 577 O O . GLU A 1 82 ? -8.941 3.884 4.004 1.00 91.75 82 GLU A O 1
ATOM 582 N N . GLN A 1 83 ? -8.458 4.359 6.144 1.00 89.94 83 GLN A N 1
ATOM 583 C CA . GLN A 1 83 ? -7.201 5.046 5.833 1.00 89.94 83 GLN A CA 1
ATOM 584 C C . GLN A 1 83 ? -6.225 4.115 5.114 1.00 89.94 83 GLN A C 1
ATOM 586 O O . GLN A 1 83 ? -5.622 4.502 4.112 1.00 89.94 83 GLN A O 1
ATOM 591 N N . ARG A 1 84 ? -6.113 2.859 5.569 1.00 93.25 84 ARG A N 1
ATOM 592 C CA . ARG A 1 84 ? -5.268 1.869 4.900 1.00 93.25 84 ARG A CA 1
ATOM 593 C C . ARG A 1 84 ? -5.747 1.580 3.480 1.00 93.25 84 ARG A C 1
ATOM 595 O O . ARG A 1 84 ? -4.913 1.514 2.583 1.00 93.25 84 ARG A O 1
ATOM 602 N N . GLN A 1 85 ? -7.056 1.453 3.251 1.00 93.94 85 GLN A N 1
ATOM 603 C CA . GLN A 1 85 ? -7.613 1.272 1.904 1.00 93.94 85 GLN A CA 1
ATOM 604 C C . GLN A 1 85 ? -7.231 2.430 0.969 1.00 93.94 85 GLN A C 1
ATOM 606 O O . GLN A 1 85 ? -6.818 2.181 -0.165 1.00 93.94 85 GLN A O 1
ATOM 611 N N . ALA A 1 86 ? -7.294 3.676 1.449 1.00 91.62 86 ALA A N 1
ATOM 612 C CA . ALA A 1 86 ? -6.883 4.847 0.674 1.00 91.62 86 ALA A CA 1
ATOM 613 C C . ALA A 1 86 ? -5.390 4.797 0.304 1.00 91.62 86 ALA A C 1
ATOM 615 O O . ALA A 1 86 ? -5.039 4.961 -0.864 1.00 91.62 86 ALA A O 1
ATOM 616 N N . THR A 1 87 ? -4.513 4.466 1.259 1.00 91.56 87 THR A N 1
ATOM 617 C CA . THR A 1 87 ? -3.074 4.296 0.992 1.00 91.56 87 THR A CA 1
ATOM 618 C C . THR A 1 87 ? -2.801 3.209 -0.054 1.00 91.56 87 THR A C 1
ATOM 620 O O . THR A 1 87 ? -1.930 3.372 -0.912 1.00 91.56 87 THR A O 1
ATOM 623 N N . LEU A 1 88 ? -3.545 2.099 -0.022 1.00 95.12 88 LEU A N 1
ATOM 624 C CA . LEU A 1 88 ? -3.407 1.022 -1.009 1.00 95.12 88 LEU A CA 1
ATOM 625 C C . LEU A 1 88 ? -3.846 1.464 -2.408 1.00 95.12 88 LEU A C 1
ATOM 627 O O . LEU A 1 88 ? -3.171 1.141 -3.386 1.00 95.12 88 LEU A O 1
ATOM 631 N N . ALA A 1 89 ? -4.922 2.246 -2.507 1.00 95.25 89 ALA A N 1
ATOM 632 C CA . ALA A 1 89 ? -5.373 2.814 -3.774 1.00 95.25 89 ALA A CA 1
ATOM 633 C C . ALA A 1 89 ? -4.334 3.780 -4.371 1.00 95.25 89 ALA A C 1
ATOM 635 O O . ALA A 1 89 ? -4.004 3.680 -5.553 1.00 95.25 89 ALA A O 1
ATOM 636 N N . GLU A 1 90 ? -3.743 4.658 -3.557 1.00 93.88 90 GLU A N 1
ATOM 637 C CA . GLU A 1 90 ? -2.656 5.543 -3.996 1.00 93.88 90 GLU A CA 1
ATOM 638 C C . GLU A 1 90 ? -1.430 4.754 -4.466 1.00 93.88 90 GLU A C 1
ATOM 640 O O . GLU A 1 90 ? -0.795 5.097 -5.467 1.00 93.88 90 GLU A O 1
ATOM 645 N N . ARG A 1 91 ? -1.087 3.666 -3.767 1.00 92.94 91 ARG A N 1
ATOM 646 C CA . ARG A 1 91 ? 0.012 2.789 -4.175 1.00 92.94 91 ARG A CA 1
ATOM 647 C C . ARG A 1 91 ? -0.264 2.131 -5.524 1.00 92.94 91 ARG A C 1
ATOM 649 O O . ARG A 1 91 ? 0.630 2.103 -6.370 1.00 92.94 91 ARG A O 1
ATOM 656 N N . GLN A 1 92 ? -1.488 1.659 -5.752 1.00 95.75 92 GLN A N 1
ATOM 657 C CA . GLN A 1 92 ? -1.893 1.131 -7.052 1.00 95.75 92 GLN A CA 1
ATOM 658 C C . GLN A 1 92 ? -1.743 2.185 -8.154 1.00 95.75 92 GLN A C 1
ATOM 660 O O . GLN A 1 92 ? -1.173 1.889 -9.200 1.00 95.75 92 GLN A O 1
ATOM 665 N N . GLN A 1 93 ? -2.184 3.422 -7.913 1.00 95.94 93 GLN A N 1
ATOM 666 C CA . GLN A 1 93 ? -2.036 4.516 -8.879 1.00 95.94 93 GLN A CA 1
ATOM 667 C C . GLN A 1 93 ? -0.568 4.784 -9.227 1.00 95.94 93 GLN A C 1
ATOM 669 O O . GLN A 1 93 ? -0.240 4.986 -10.394 1.00 95.94 93 GLN A O 1
ATOM 674 N N . ARG A 1 94 ? 0.344 4.731 -8.247 1.00 93.81 94 ARG A N 1
ATOM 675 C CA . ARG A 1 94 ? 1.787 4.861 -8.512 1.00 93.81 94 ARG A CA 1
ATOM 676 C C . ARG A 1 94 ? 2.318 3.733 -9.399 1.00 93.81 94 ARG A C 1
ATOM 678 O O . ARG A 1 94 ? 3.141 3.996 -10.273 1.00 93.81 94 ARG A O 1
ATOM 685 N N . LEU A 1 95 ? 1.860 2.494 -9.200 1.00 94.19 95 LEU A N 1
ATOM 686 C CA . LEU A 1 95 ? 2.235 1.364 -10.063 1.00 94.19 95 LEU A CA 1
ATOM 687 C C . LEU A 1 95 ? 1.682 1.529 -11.483 1.00 94.19 95 LEU A C 1
ATOM 689 O O . LEU A 1 95 ? 2.419 1.325 -12.444 1.00 94.19 95 LEU A O 1
ATOM 693 N N . GLN A 1 96 ? 0.437 1.987 -11.621 1.00 94.44 96 GLN A N 1
ATOM 694 C CA . GLN A 1 96 ? -0.174 2.286 -12.921 1.00 94.44 96 GLN A CA 1
ATOM 695 C C . GLN A 1 96 ? 0.603 3.378 -13.671 1.00 94.44 96 GLN A C 1
ATOM 697 O O . GLN A 1 96 ? 0.962 3.197 -14.831 1.00 94.44 96 GLN A O 1
ATOM 702 N N . GLN A 1 97 ? 0.977 4.466 -12.993 1.00 93.50 97 GLN A N 1
ATOM 703 C CA . GLN A 1 97 ? 1.808 5.525 -13.582 1.00 93.50 97 GLN A CA 1
ATOM 704 C C . GLN A 1 97 ? 3.187 5.014 -14.022 1.00 93.50 97 GLN A C 1
ATOM 706 O O . GLN A 1 97 ? 3.729 5.464 -15.030 1.00 93.50 97 GLN A O 1
ATOM 711 N N . ARG A 1 98 ? 3.785 4.059 -13.293 1.00 91.69 98 ARG A N 1
ATOM 712 C CA . ARG A 1 98 ? 5.027 3.404 -13.741 1.00 91.69 98 ARG A CA 1
ATOM 713 C C . ARG A 1 98 ? 4.791 2.549 -14.979 1.00 91.69 98 ARG A C 1
ATOM 715 O O . ARG A 1 98 ? 5.618 2.581 -15.885 1.00 91.69 98 ARG A O 1
ATOM 722 N N . GLN A 1 99 ? 3.670 1.838 -15.044 1.00 91.94 99 GLN A N 1
ATOM 723 C CA . GLN A 1 99 ? 3.304 1.036 -16.207 1.00 91.94 99 GLN A CA 1
ATOM 724 C C . GLN A 1 99 ? 3.168 1.891 -17.473 1.00 91.94 99 GLN A C 1
ATOM 726 O O . GLN A 1 99 ? 3.656 1.495 -18.529 1.00 91.94 99 GLN A O 1
ATOM 731 N N . GLU A 1 100 ? 2.608 3.097 -17.373 1.00 92.25 100 GLU A N 1
ATOM 732 C CA . GLU A 1 100 ? 2.520 4.042 -18.498 1.00 92.25 100 GLU A CA 1
ATOM 733 C C . GLU A 1 100 ? 3.899 4.421 -19.072 1.00 92.25 100 GLU A C 1
ATOM 735 O O . GLU A 1 100 ? 4.031 4.687 -20.269 1.00 92.25 100 GLU A O 1
ATOM 740 N N . ARG A 1 101 ? 4.958 4.389 -18.250 1.00 89.00 101 ARG A N 1
ATOM 741 C CA . ARG A 1 101 ? 6.333 4.689 -18.685 1.00 89.00 101 ARG A CA 1
ATOM 742 C C . ARG A 1 101 ? 6.967 3.580 -19.526 1.00 89.00 101 ARG A C 1
ATOM 744 O O . ARG A 1 101 ? 7.966 3.847 -20.193 1.00 89.00 101 ARG A O 1
ATOM 751 N N . LEU A 1 102 ? 6.406 2.367 -19.546 1.00 88.44 102 LEU A N 1
ATOM 752 C CA . LEU A 1 102 ? 6.933 1.263 -20.362 1.00 88.44 102 LEU A CA 1
ATOM 753 C C . LEU A 1 102 ? 6.942 1.608 -21.859 1.00 88.44 102 LEU A C 1
ATOM 755 O O . LEU A 1 102 ? 7.881 1.252 -22.573 1.00 88.44 102 LEU A O 1
ATOM 759 N N . GLY A 1 103 ? 5.936 2.352 -22.330 1.00 85.69 103 GLY A N 1
ATOM 760 C CA . GLY A 1 103 ? 5.781 2.687 -23.748 1.00 85.69 103 GLY A CA 1
ATOM 761 C C . GLY A 1 103 ? 6.885 3.585 -24.321 1.00 85.69 103 GLY A C 1
ATOM 762 O O . GLY A 1 103 ? 7.127 3.553 -25.525 1.00 85.69 103 GLY A O 1
ATOM 763 N N . SER A 1 104 ? 7.574 4.367 -23.484 1.00 89.69 104 SER A N 1
ATOM 764 C CA . SER A 1 104 ? 8.617 5.319 -23.903 1.00 89.69 104 SER A CA 1
ATOM 765 C C . SER A 1 104 ? 10.032 4.941 -23.454 1.00 89.69 104 SER A C 1
ATOM 767 O O . SER A 1 104 ? 10.991 5.607 -23.842 1.00 89.69 104 SER A O 1
ATOM 769 N N . ALA A 1 105 ? 10.177 3.877 -22.663 1.00 90.75 105 ALA A N 1
ATOM 770 C CA . ALA A 1 105 ? 11.451 3.427 -22.112 1.00 90.75 105 ALA A CA 1
ATOM 771 C C . ALA A 1 105 ? 12.359 2.749 -23.162 1.00 90.75 105 ALA A C 1
ATOM 773 O O . ALA A 1 105 ? 11.901 2.226 -24.180 1.00 90.75 10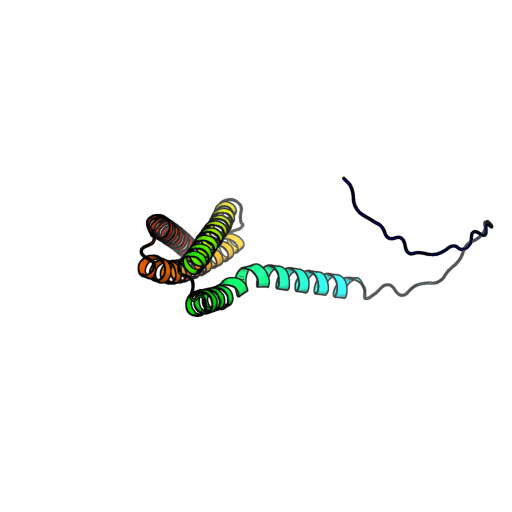5 ALA A O 1
ATOM 774 N N . THR A 1 106 ? 13.671 2.724 -22.929 1.00 93.12 106 THR A N 1
ATOM 775 C CA . THR A 1 106 ? 14.605 1.865 -23.683 1.00 93.12 106 THR A CA 1
ATOM 776 C C . THR A 1 106 ? 14.401 0.384 -23.317 1.00 93.12 106 THR A C 1
ATOM 778 O O . THR A 1 106 ? 13.763 0.094 -22.308 1.00 93.12 106 THR A O 1
ATOM 781 N N . PRO A 1 107 ? 14.927 -0.594 -24.084 1.00 90.75 107 PRO A N 1
ATOM 782 C CA . PRO A 1 107 ? 14.754 -2.013 -23.750 1.00 90.75 107 PRO A CA 1
ATOM 783 C C . PRO A 1 107 ? 15.246 -2.389 -22.343 1.00 90.75 107 PRO A C 1
ATOM 785 O O . PRO A 1 107 ? 14.558 -3.103 -21.622 1.00 90.75 107 PRO A O 1
ATOM 788 N N . LEU A 1 108 ? 16.405 -1.867 -21.929 1.00 90.81 108 LEU A N 1
ATOM 789 C CA . LEU A 1 108 ? 16.949 -2.129 -20.595 1.00 90.81 108 LEU A CA 1
ATOM 790 C C . LEU A 1 108 ? 16.069 -1.516 -19.495 1.00 90.81 108 LEU A C 1
ATOM 792 O O . LEU A 1 108 ? 15.797 -2.160 -18.485 1.00 90.81 108 LEU A O 1
ATOM 796 N N . GLU A 1 109 ? 15.597 -0.285 -19.702 1.00 91.50 109 GLU A N 1
ATOM 797 C CA . GLU A 1 109 ? 14.689 0.384 -18.768 1.00 91.50 109 GLU A CA 1
ATOM 798 C C . GLU A 1 109 ? 13.329 -0.312 -18.698 1.00 91.50 109 GLU A C 1
ATOM 800 O O . GLU A 1 109 ? 12.776 -0.427 -17.610 1.00 91.50 109 GLU A O 1
ATOM 805 N N . ARG A 1 110 ? 12.802 -0.824 -19.819 1.00 92.31 110 ARG A N 1
ATOM 806 C CA . ARG A 1 110 ? 11.562 -1.614 -19.833 1.00 92.31 110 ARG A CA 1
ATOM 807 C C . ARG A 1 110 ? 11.672 -2.838 -18.937 1.00 92.31 110 ARG A C 1
ATOM 809 O O . ARG A 1 110 ? 10.803 -3.023 -18.094 1.00 92.31 110 ARG A O 1
ATOM 816 N N . GLN A 1 111 ? 12.755 -3.609 -19.051 1.00 92.44 111 GLN A N 1
ATOM 817 C CA . GLN A 1 111 ? 12.986 -4.780 -18.197 1.00 92.44 111 GLN A CA 1
ATOM 818 C C . GLN A 1 111 ? 13.010 -4.401 -16.708 1.00 92.44 111 GLN A C 1
ATOM 820 O O . GLN A 1 111 ? 12.397 -5.075 -15.876 1.00 92.44 111 GLN A O 1
ATOM 825 N N . ALA A 1 112 ? 13.713 -3.314 -16.370 1.00 93.25 112 ALA A N 1
ATOM 826 C CA . ALA A 1 112 ? 13.812 -2.827 -14.997 1.00 93.25 112 ALA A CA 1
ATOM 827 C C . ALA A 1 112 ? 12.443 -2.375 -14.460 1.00 93.25 112 ALA A C 1
ATOM 829 O O . ALA A 1 112 ? 12.006 -2.856 -13.418 1.00 93.25 112 ALA A O 1
ATOM 830 N N . ILE A 1 113 ? 11.727 -1.533 -15.212 1.00 92.88 113 ILE A N 1
ATOM 831 C CA . ILE A 1 113 ? 10.392 -1.035 -14.848 1.00 92.88 113 ILE A CA 1
ATOM 832 C C . ILE A 1 113 ? 9.397 -2.195 -14.715 1.00 92.88 113 ILE A C 1
ATOM 834 O O . ILE A 1 113 ? 8.621 -2.230 -13.764 1.00 92.88 113 ILE A O 1
ATOM 838 N N . ALA A 1 114 ? 9.421 -3.164 -15.630 1.00 94.56 114 ALA A N 1
ATOM 839 C CA . ALA A 1 114 ? 8.557 -4.337 -15.559 1.00 94.56 114 ALA A CA 1
ATOM 840 C C . ALA A 1 114 ? 8.850 -5.179 -14.307 1.00 94.56 114 ALA A C 1
ATOM 842 O O . ALA A 1 114 ? 7.929 -5.598 -13.611 1.00 94.56 114 ALA A O 1
ATOM 843 N N . THR A 1 115 ? 10.124 -5.355 -13.951 1.00 94.69 115 THR A N 1
ATOM 844 C CA . THR A 1 115 ? 10.503 -6.048 -12.711 1.00 94.69 115 THR A CA 1
ATOM 845 C C . THR A 1 115 ? 9.976 -5.311 -11.475 1.00 94.69 115 THR A C 1
ATOM 847 O O . THR A 1 115 ? 9.369 -5.938 -10.606 1.00 94.69 115 THR A O 1
ATOM 850 N N . GLU A 1 116 ? 10.131 -3.985 -11.415 1.00 92.25 116 GLU A N 1
ATOM 851 C CA . GLU A 1 116 ? 9.592 -3.156 -10.326 1.00 92.25 116 GLU A CA 1
ATOM 852 C C . GLU A 1 116 ? 8.065 -3.273 -10.214 1.00 92.25 116 GLU A C 1
ATOM 854 O O . GLU A 1 116 ? 7.533 -3.442 -9.117 1.00 92.25 116 GLU A O 1
ATOM 859 N N . ILE A 1 117 ? 7.342 -3.228 -11.339 1.00 95.38 117 ILE A N 1
ATOM 860 C CA . ILE A 1 117 ? 5.879 -3.371 -11.348 1.00 95.38 117 ILE A CA 1
ATOM 861 C C . ILE A 1 117 ? 5.472 -4.759 -10.853 1.00 95.38 117 ILE A C 1
ATOM 863 O O . ILE A 1 117 ? 4.552 -4.865 -10.043 1.00 95.38 117 ILE A O 1
ATOM 867 N N . ALA A 1 118 ? 6.148 -5.819 -11.303 1.00 95.50 118 ALA A N 1
ATOM 868 C CA . ALA A 1 118 ? 5.845 -7.184 -10.885 1.00 95.50 118 ALA A CA 1
ATOM 869 C C . ALA A 1 118 ? 6.027 -7.369 -9.370 1.00 95.50 118 ALA A C 1
ATOM 871 O O . ALA A 1 118 ? 5.133 -7.906 -8.712 1.00 95.50 118 ALA A O 1
ATOM 872 N N . VAL A 1 119 ? 7.142 -6.890 -8.809 1.00 95.00 119 VAL A N 1
ATOM 873 C CA . VAL A 1 119 ? 7.411 -6.947 -7.362 1.00 95.00 119 VAL A CA 1
ATOM 874 C C . VAL A 1 119 ? 6.403 -6.094 -6.592 1.00 95.00 119 VAL A C 1
ATOM 876 O O . VAL A 1 119 ? 5.732 -6.595 -5.687 1.00 95.00 119 VAL A O 1
ATOM 879 N N . GLY A 1 120 ? 6.210 -4.839 -7.001 1.00 93.62 120 GLY A N 1
ATOM 880 C CA . GLY A 1 120 ? 5.287 -3.922 -6.338 1.00 93.62 120 GLY A CA 1
ATOM 881 C C . GLY A 1 120 ? 3.836 -4.412 -6.352 1.00 93.62 120 GLY A C 1
ATOM 882 O O . GLY A 1 120 ? 3.122 -4.245 -5.363 1.00 93.62 120 GLY A O 1
ATOM 883 N N . ALA A 1 121 ? 3.401 -5.067 -7.430 1.00 95.94 121 ALA A N 1
ATOM 884 C CA . ALA A 1 121 ? 2.077 -5.673 -7.521 1.00 95.94 121 ALA A CA 1
ATOM 885 C C . ALA A 1 121 ? 1.912 -6.869 -6.566 1.00 95.94 121 ALA A C 1
ATOM 887 O O . ALA A 1 121 ? 0.878 -6.983 -5.909 1.00 95.94 121 ALA A O 1
ATOM 888 N N . VAL A 1 122 ? 2.930 -7.729 -6.429 1.00 95.81 122 VAL A N 1
ATOM 889 C CA . VAL A 1 122 ? 2.918 -8.837 -5.453 1.00 95.81 122 VAL A CA 1
ATOM 890 C C . VAL A 1 122 ? 2.784 -8.308 -4.026 1.00 95.81 122 VAL A C 1
ATOM 892 O O . VAL A 1 122 ? 1.976 -8.817 -3.249 1.00 95.81 122 VAL A O 1
ATOM 895 N N . GLU A 1 123 ? 3.556 -7.287 -3.671 1.00 94.12 123 GLU A N 1
ATOM 896 C CA . GLU A 1 123 ? 3.495 -6.685 -2.339 1.00 94.12 123 GLU A CA 1
ATOM 897 C C . GLU A 1 123 ? 2.152 -6.000 -2.072 1.00 94.1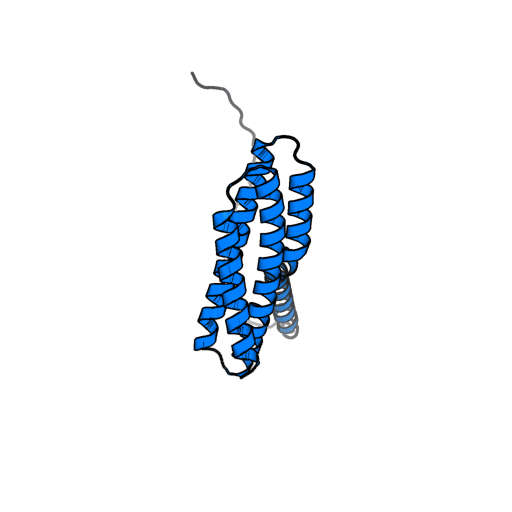2 123 GLU A C 1
ATOM 899 O O . GLU A 1 123 ? 1.587 -6.138 -0.984 1.00 94.12 123 GLU A O 1
ATOM 904 N N . LEU A 1 124 ? 1.613 -5.294 -3.070 1.00 94.94 124 LEU A N 1
ATOM 905 C CA . LEU A 1 124 ? 0.301 -4.663 -2.983 1.00 94.94 124 LEU A CA 1
ATOM 906 C C . LEU A 1 124 ? -0.798 -5.708 -2.738 1.00 94.94 124 LEU A C 1
ATOM 908 O O . LEU A 1 124 ? -1.616 -5.522 -1.840 1.00 94.94 124 LEU A O 1
ATOM 912 N N . GLU A 1 125 ? -0.788 -6.835 -3.456 1.00 96.25 125 GLU A N 1
ATOM 913 C CA . GLU A 1 125 ? -1.736 -7.933 -3.225 1.00 96.25 125 GLU A CA 1
ATOM 914 C C . GLU A 1 125 ? -1.658 -8.485 -1.800 1.00 96.25 125 GLU A C 1
ATOM 916 O O . GLU A 1 125 ? -2.687 -8.748 -1.173 1.00 96.25 125 GLU A O 1
ATOM 921 N N . GLN A 1 126 ? -0.450 -8.678 -1.268 1.00 95.19 126 GLN A N 1
ATOM 922 C CA . GLN A 1 126 ? -0.278 -9.173 0.098 1.00 95.19 126 GLN A CA 1
ATOM 923 C C . GLN A 1 126 ? -0.858 -8.196 1.123 1.00 95.19 126 GLN A C 1
ATOM 925 O O . GLN A 1 126 ? -1.592 -8.617 2.021 1.00 95.19 126 GLN A O 1
ATOM 930 N N . SER A 1 127 ? -0.576 -6.904 0.959 1.00 95.06 127 SER A N 1
ATOM 931 C CA . SER A 1 127 ? -1.090 -5.855 1.836 1.00 95.06 127 SER A CA 1
ATOM 932 C C . SER A 1 127 ? -2.619 -5.753 1.767 1.00 95.06 127 SER A C 1
ATOM 934 O O . SER A 1 127 ? -3.288 -5.777 2.802 1.00 95.06 127 SER A O 1
ATOM 936 N N . ILE A 1 128 ? -3.192 -5.789 0.558 1.00 97.31 128 ILE A N 1
ATOM 937 C CA . ILE A 1 128 ? -4.646 -5.829 0.340 1.00 97.31 128 ILE A CA 1
ATOM 938 C C . ILE A 1 128 ? -5.272 -7.029 1.049 1.00 97.31 128 ILE A C 1
ATOM 940 O O . ILE A 1 128 ? -6.253 -6.863 1.768 1.00 97.31 128 ILE A O 1
ATOM 944 N N . ASN A 1 129 ? -4.693 -8.225 0.915 1.00 96.44 129 ASN A N 1
ATOM 945 C CA . ASN A 1 129 ? -5.216 -9.425 1.571 1.00 96.44 129 ASN A CA 1
ATOM 946 C C . ASN A 1 129 ? -5.182 -9.313 3.106 1.00 96.44 129 ASN A C 1
ATOM 948 O O . ASN A 1 129 ? -6.075 -9.828 3.781 1.00 96.44 129 ASN A O 1
ATOM 952 N N . ARG A 1 130 ? -4.168 -8.655 3.686 1.00 95.50 130 ARG A N 1
ATOM 953 C CA . ARG A 1 130 ? -4.122 -8.381 5.134 1.00 95.50 130 ARG A CA 1
ATOM 954 C C . ARG A 1 130 ? -5.232 -7.407 5.540 1.00 95.50 130 ARG A C 1
ATOM 956 O O . ARG A 1 130 ? -5.959 -7.686 6.494 1.00 95.50 130 ARG A O 1
ATOM 963 N N . THR A 1 131 ? -5.405 -6.311 4.804 1.00 95.56 131 THR A N 1
ATOM 964 C CA . THR A 1 131 ? -6.457 -5.316 5.068 1.00 95.56 131 THR A CA 1
ATOM 965 C C . THR A 1 131 ? -7.861 -5.884 4.854 1.00 95.56 131 THR A C 1
ATOM 967 O O . THR A 1 131 ? -8.753 -5.584 5.639 1.00 95.56 131 THR A O 1
ATOM 970 N N . GLU A 1 132 ? -8.064 -6.763 3.871 1.00 97.31 132 GLU A N 1
ATOM 971 C CA . GLU A 1 132 ? -9.342 -7.440 3.613 1.00 97.31 132 GLU A CA 1
ATOM 972 C C . GLU A 1 132 ? -9.768 -8.316 4.792 1.00 97.31 132 GLU A C 1
ATOM 974 O O . GLU A 1 132 ? -10.937 -8.300 5.178 1.00 97.31 132 GLU A O 1
ATOM 979 N N . ARG A 1 133 ? -8.827 -9.032 5.421 1.00 96.38 133 ARG A N 1
ATOM 980 C CA . ARG A 1 133 ? -9.111 -9.816 6.635 1.00 96.38 133 ARG A CA 1
ATOM 981 C C . ARG A 1 133 ? -9.528 -8.923 7.800 1.00 96.38 133 ARG A C 1
ATOM 983 O O . ARG A 1 133 ? -10.491 -9.255 8.483 1.00 96.38 133 ARG A O 1
ATOM 990 N N . ALA A 1 134 ? -8.837 -7.799 8.004 1.00 94.31 134 ALA A N 1
ATOM 991 C CA . ALA A 1 134 ? -9.187 -6.835 9.047 1.00 94.31 134 ALA A CA 1
ATOM 992 C C . ALA A 1 134 ? -10.570 -6.206 8.795 1.00 94.31 134 ALA A C 1
ATOM 994 O O . ALA A 1 134 ? -11.410 -6.191 9.686 1.00 94.31 134 ALA A O 1
ATOM 995 N N . ALA A 1 135 ? -10.840 -5.776 7.560 1.00 96.81 135 ALA A N 1
ATOM 996 C CA . ALA A 1 135 ? -12.134 -5.232 7.151 1.00 96.81 135 ALA A CA 1
ATOM 997 C C . ALA A 1 135 ? -13.272 -6.247 7.343 1.00 96.81 135 ALA A C 1
ATOM 999 O O . ALA A 1 135 ? -14.321 -5.914 7.890 1.00 96.81 135 ALA A O 1
ATOM 1000 N N . SER A 1 136 ? -13.045 -7.504 6.949 1.00 96.94 136 SER A N 1
ATOM 1001 C CA . SER A 1 136 ? -14.028 -8.583 7.105 1.00 96.94 136 SER A CA 1
ATOM 1002 C C . SER A 1 136 ? -14.330 -8.881 8.575 1.00 96.94 136 SER A C 1
ATOM 1004 O O . SER A 1 136 ? -15.480 -9.150 8.913 1.00 96.94 136 S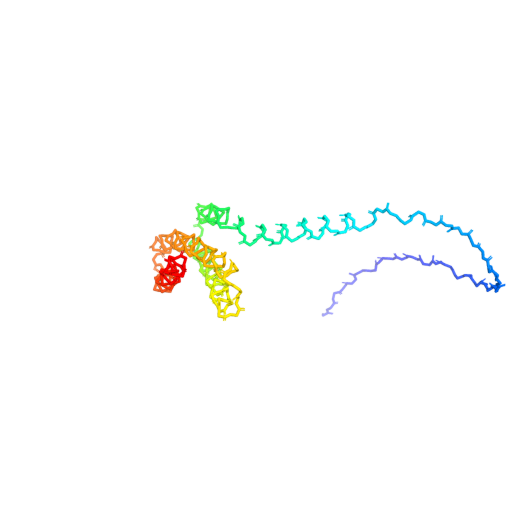ER A O 1
ATOM 1006 N N . ALA A 1 137 ? -13.320 -8.819 9.451 1.00 95.12 137 ALA A N 1
ATOM 1007 C CA . ALA A 1 137 ? -13.498 -9.015 10.890 1.00 95.12 137 ALA A CA 1
ATOM 1008 C C . ALA A 1 137 ? -14.399 -7.937 11.519 1.00 95.12 137 ALA A C 1
ATOM 1010 O O . ALA A 1 137 ? -15.181 -8.245 12.413 1.00 95.12 137 ALA A O 1
ATOM 1011 N N . GLU A 1 138 ? -14.351 -6.713 10.991 1.00 94.00 138 GLU A N 1
ATOM 1012 C CA . GLU A 1 138 ? -15.200 -5.589 11.408 1.00 94.00 138 GLU A CA 1
ATOM 1013 C C . GLU A 1 138 ? -16.545 -5.523 10.656 1.00 94.00 138 GLU A C 1
ATOM 1015 O O . GLU A 1 138 ? -17.305 -4.569 10.821 1.00 94.00 138 GLU A O 1
ATOM 1020 N N . GLY A 1 139 ? -16.852 -6.512 9.805 1.00 96.00 139 GLY A N 1
ATOM 1021 C CA . GLY A 1 139 ? -18.082 -6.543 9.006 1.00 96.00 139 GLY A CA 1
ATOM 1022 C C . GLY A 1 139 ? -18.156 -5.462 7.921 1.00 96.00 139 GLY A C 1
ATOM 1023 O O . GLY A 1 139 ? -19.244 -5.151 7.432 1.00 96.00 139 GLY A O 1
ATOM 1024 N N . MET A 1 140 ? -17.019 -4.876 7.545 1.00 96.75 140 MET A N 1
ATOM 1025 C CA . MET A 1 140 ? -16.941 -3.837 6.522 1.00 96.75 140 MET A CA 1
ATOM 1026 C C . MET A 1 140 ? -17.079 -4.430 5.116 1.00 96.75 140 MET A C 1
ATOM 1028 O O . MET A 1 140 ? -16.725 -5.581 4.854 1.00 96.75 140 MET A O 1
ATOM 1032 N N . ASN A 1 141 ? -17.559 -3.616 4.175 1.00 95.88 141 ASN A N 1
ATOM 1033 C CA . ASN A 1 141 ? -17.580 -3.988 2.766 1.00 95.88 141 ASN A CA 1
ATOM 1034 C C . ASN A 1 141 ? -16.146 -4.088 2.209 1.00 95.88 141 ASN A C 1
ATOM 1036 O O . ASN A 1 141 ? -15.341 -3.174 2.378 1.00 95.88 141 ASN A O 1
ATOM 1040 N N . THR A 1 142 ? -15.843 -5.187 1.515 1.00 97.06 142 THR A N 1
ATOM 1041 C CA . THR A 1 142 ? -14.510 -5.457 0.955 1.00 97.06 142 THR A CA 1
ATOM 1042 C C . THR A 1 142 ? -14.451 -5.389 -0.570 1.00 97.06 142 THR A C 1
ATOM 1044 O O . THR A 1 142 ? -13.405 -5.685 -1.145 1.00 97.06 142 THR A O 1
ATOM 1047 N N . SER A 1 143 ? -15.523 -4.982 -1.264 1.00 97.19 143 SER A N 1
ATOM 1048 C CA . SER A 1 143 ? -15.546 -5.038 -2.735 1.00 97.19 143 SER A CA 1
ATOM 1049 C C . SER A 1 143 ? -14.482 -4.144 -3.370 1.00 97.19 143 SER A C 1
ATOM 1051 O O . SER A 1 143 ? -13.853 -4.557 -4.339 1.00 97.19 143 SER A O 1
ATOM 1053 N N . GLY A 1 144 ? -14.215 -2.973 -2.780 1.00 96.19 144 GLY A N 1
ATOM 1054 C CA . GLY A 1 144 ? -13.126 -2.100 -3.229 1.00 96.19 144 GLY A CA 1
ATOM 1055 C C . GLY A 1 144 ? -11.744 -2.749 -3.087 1.00 96.19 144 GLY A C 1
ATOM 1056 O O . GLY A 1 144 ? -10.913 -2.640 -3.981 1.00 96.19 144 GLY A O 1
ATOM 1057 N N . LEU A 1 145 ? -11.506 -3.505 -2.010 1.00 97.38 145 LEU A N 1
ATOM 1058 C CA . LEU A 1 145 ? -10.253 -4.247 -1.818 1.00 97.38 145 LEU A CA 1
ATOM 1059 C C . LEU A 1 145 ? -10.106 -5.394 -2.826 1.00 97.38 145 LEU A C 1
ATOM 1061 O O . LEU A 1 145 ? -9.017 -5.611 -3.354 1.00 97.38 145 LEU A O 1
ATOM 1065 N N . VAL A 1 146 ? -11.196 -6.098 -3.141 1.00 97.81 146 VAL A N 1
ATOM 1066 C CA . VAL A 1 146 ? -11.198 -7.142 -4.178 1.00 97.81 146 VAL A CA 1
ATOM 1067 C C . VAL A 1 146 ? -10.854 -6.556 -5.548 1.00 97.81 146 VAL A C 1
ATOM 1069 O O . VAL A 1 146 ? -10.066 -7.147 -6.285 1.00 97.81 146 VAL A O 1
ATOM 1072 N N . GLU A 1 147 ? -11.401 -5.389 -5.879 1.00 97.81 147 GLU A N 1
ATOM 1073 C CA . GLU A 1 147 ? -11.089 -4.687 -7.124 1.00 97.81 147 GLU A CA 1
ATOM 1074 C C . GLU A 1 147 ? -9.616 -4.261 -7.184 1.00 97.81 147 GLU A C 1
ATOM 1076 O O . GLU A 1 147 ? -8.941 -4.528 -8.180 1.00 97.81 147 GLU A O 1
ATOM 1081 N N . LEU A 1 148 ? -9.079 -3.686 -6.100 1.00 97.56 148 LEU A N 1
ATOM 1082 C CA . LEU A 1 148 ? -7.652 -3.357 -6.012 1.00 97.56 148 LEU A CA 1
ATOM 1083 C C . LEU A 1 148 ? -6.767 -4.601 -6.208 1.00 97.56 148 LEU A C 1
ATOM 1085 O O . LEU A 1 148 ? -5.766 -4.558 -6.924 1.00 97.56 148 LEU A O 1
ATOM 1089 N N . ARG A 1 149 ? -7.147 -5.744 -5.622 1.00 97.69 149 ARG A N 1
ATOM 1090 C CA . ARG A 1 149 ? -6.399 -7.000 -5.781 1.00 97.69 149 ARG A CA 1
ATOM 1091 C C . ARG A 1 149 ? -6.383 -7.467 -7.233 1.00 97.69 149 ARG A C 1
ATOM 1093 O O . ARG A 1 149 ? -5.331 -7.865 -7.726 1.00 97.69 149 ARG A O 1
ATOM 1100 N N . ASN A 1 150 ? -7.530 -7.431 -7.907 1.00 98.06 150 ASN A N 1
ATOM 1101 C CA . ASN A 1 150 ? -7.636 -7.867 -9.299 1.00 98.06 150 ASN A CA 1
ATOM 1102 C C . ASN A 1 150 ? -6.768 -6.994 -10.215 1.00 98.06 150 ASN A C 1
ATOM 1104 O O . ASN A 1 150 ? -5.981 -7.526 -10.995 1.00 98.06 150 ASN A O 1
ATOM 1108 N N . ASN A 1 151 ? -6.826 -5.672 -10.040 1.00 97.38 151 ASN A N 1
ATOM 1109 C CA . ASN A 1 151 ? -5.970 -4.731 -10.764 1.00 97.38 151 ASN A CA 1
ATOM 1110 C C . ASN A 1 151 ? -4.476 -5.015 -10.528 1.00 97.38 151 ASN A C 1
ATOM 1112 O O . ASN A 1 151 ? -3.686 -5.026 -11.470 1.00 97.38 151 ASN A O 1
ATOM 1116 N N . ALA A 1 152 ? -4.072 -5.284 -9.281 1.00 96.69 152 ALA A N 1
ATOM 1117 C CA . ALA A 1 152 ? -2.696 -5.664 -8.965 1.00 96.69 152 ALA A CA 1
ATOM 1118 C C . ALA A 1 152 ? -2.273 -6.966 -9.670 1.00 96.69 152 ALA A C 1
ATOM 1120 O O . ALA A 1 152 ? -1.197 -7.023 -10.270 1.00 96.69 152 ALA A O 1
ATOM 1121 N N . SER A 1 153 ? -3.144 -7.975 -9.694 1.00 97.56 153 SER A N 1
ATOM 1122 C CA . SER A 1 153 ? -2.892 -9.233 -10.405 1.00 97.56 153 SER A CA 1
ATOM 1123 C C . SER A 1 153 ? -2.746 -9.057 -11.912 1.00 97.56 153 SER A C 1
ATOM 1125 O O . SER A 1 153 ? -1.867 -9.682 -12.510 1.00 97.56 153 SER A O 1
ATOM 1127 N N . GLU A 1 154 ? -3.553 -8.194 -12.524 1.00 97.19 154 GLU A N 1
ATOM 1128 C CA . GLU A 1 154 ? -3.438 -7.854 -13.943 1.00 97.19 154 GLU A CA 1
ATOM 1129 C C . GLU A 1 154 ? -2.117 -7.136 -14.247 1.00 97.19 154 GLU A C 1
ATOM 1131 O O . GLU A 1 154 ? -1.401 -7.539 -15.168 1.00 97.19 154 GLU A O 1
ATOM 1136 N N . MET A 1 155 ? -1.740 -6.137 -13.437 1.00 95.56 155 MET A N 1
ATOM 1137 C CA . MET A 1 155 ? -0.453 -5.438 -13.561 1.00 95.56 155 MET A CA 1
ATOM 1138 C C . MET A 1 155 ? 0.728 -6.405 -13.474 1.00 95.56 155 MET A C 1
ATOM 1140 O O . MET A 1 155 ? 1.624 -6.362 -14.319 1.00 95.56 155 MET A O 1
ATOM 1144 N N . ARG A 1 156 ? 0.708 -7.325 -12.501 1.00 95.44 156 ARG A N 1
ATOM 1145 C CA . ARG A 1 156 ? 1.727 -8.373 -12.374 1.00 95.44 156 ARG A CA 1
ATOM 1146 C C . ARG A 1 156 ? 1.789 -9.249 -13.621 1.00 95.44 156 ARG A C 1
ATOM 1148 O O . ARG A 1 156 ? 2.880 -9.524 -14.106 1.00 95.44 156 ARG A O 1
ATOM 1155 N N . GLY A 1 157 ? 0.641 -9.695 -14.132 1.00 95.19 157 GLY A N 1
ATOM 1156 C CA . GLY A 1 157 ? 0.578 -10.546 -15.321 1.00 95.19 157 GLY A CA 1
ATOM 1157 C C . GLY A 1 157 ? 1.200 -9.879 -16.550 1.00 95.19 157 GLY A C 1
ATOM 1158 O O . GLY A 1 157 ? 2.023 -10.490 -17.230 1.00 95.19 157 GLY A O 1
ATOM 1159 N N . MET A 1 158 ? 0.862 -8.609 -16.792 1.00 93.88 158 MET A N 1
ATOM 1160 C CA . MET A 1 158 ? 1.434 -7.819 -17.888 1.00 93.88 158 MET A CA 1
ATOM 1161 C C . MET A 1 158 ? 2.941 -7.605 -17.718 1.00 93.88 158 MET A C 1
ATOM 1163 O O . MET A 1 158 ? 3.701 -7.793 -18.663 1.00 93.88 158 MET A O 1
ATOM 1167 N N . ALA A 1 159 ? 3.382 -7.263 -16.509 1.00 92.75 159 ALA A N 1
ATOM 1168 C CA . ALA A 1 159 ? 4.789 -7.034 -16.212 1.00 92.75 159 ALA A CA 1
ATOM 1169 C C . ALA A 1 159 ? 5.645 -8.302 -16.372 1.00 92.75 159 ALA A C 1
ATOM 1171 O O . ALA A 1 159 ? 6.730 -8.251 -16.945 1.00 92.75 159 ALA A O 1
ATOM 1172 N N . VAL A 1 160 ? 5.146 -9.461 -15.930 1.00 92.81 160 VAL A N 1
ATOM 1173 C CA . VAL A 1 160 ? 5.837 -10.745 -16.130 1.00 92.81 160 VAL A CA 1
ATOM 1174 C C . VAL A 1 160 ? 5.950 -11.079 -17.618 1.00 92.81 160 VAL A C 1
ATOM 1176 O O . VAL A 1 160 ? 7.015 -11.514 -18.055 1.00 92.81 160 VAL A O 1
ATOM 1179 N N . ALA A 1 161 ? 4.891 -10.844 -18.400 1.00 92.62 161 ALA A N 1
ATOM 1180 C CA . ALA A 1 161 ? 4.930 -11.046 -19.846 1.00 92.62 161 ALA A CA 1
ATOM 1181 C C . ALA A 1 161 ? 5.984 -10.151 -20.522 1.00 92.62 161 ALA A C 1
ATOM 1183 O O . ALA A 1 161 ? 6.724 -10.641 -21.370 1.00 92.62 161 ALA A O 1
ATOM 1184 N N . GLU A 1 162 ? 6.104 -8.890 -20.097 1.00 90.00 162 GLU A N 1
ATOM 1185 C CA . GLU A 1 162 ? 7.132 -7.960 -20.584 1.00 90.00 162 GLU A CA 1
ATOM 1186 C C . GLU A 1 162 ? 8.550 -8.453 -20.262 1.00 90.00 162 GLU A C 1
ATOM 1188 O O . GLU A 1 162 ? 9.420 -8.409 -21.119 1.00 90.00 162 GLU A O 1
ATOM 1193 N N . THR A 1 163 ? 8.795 -8.985 -19.059 1.00 86.25 163 THR A N 1
ATOM 1194 C CA . THR A 1 163 ? 10.135 -9.493 -18.695 1.00 86.25 163 THR A CA 1
ATOM 1195 C C . THR A 1 163 ? 10.535 -10.798 -19.391 1.00 86.25 163 THR A C 1
ATOM 1197 O O . THR A 1 163 ? 11.707 -11.178 -19.324 1.00 86.25 163 THR A O 1
ATOM 1200 N N . ALA A 1 164 ? 9.575 -11.512 -19.988 1.00 83.81 164 ALA A N 1
ATOM 1201 C CA . ALA A 1 164 ? 9.775 -12.818 -20.614 1.00 83.81 164 ALA A CA 1
ATOM 1202 C C . ALA A 1 164 ? 9.918 -12.761 -22.148 1.00 83.81 164 ALA A C 1
ATOM 1204 O O . ALA A 1 164 ? 10.229 -13.794 -22.749 1.00 83.81 164 ALA A O 1
ATOM 1205 N N . GLY A 1 165 ? 9.653 -11.604 -22.767 1.00 70.06 165 GLY A N 1
ATOM 1206 C CA . GLY A 1 165 ? 9.758 -11.363 -24.213 1.00 70.06 165 GLY A CA 1
ATOM 1207 C C . GLY A 1 165 ? 11.078 -10.721 -24.613 1.00 70.06 165 GLY A C 1
ATOM 1208 O O . GLY A 1 165 ? 11.556 -11.053 -25.721 1.00 70.06 165 GLY A O 1
#

Sequence (165 aa):
MNRTAVVVGFAVGLALFAAVAAGGTAAATTQADAGSNASFGAEVSSFMQASSAETESEVGDEMFAAAVNRTEDPEERQRLIEQRQATLAERQQRLQQRQERLGSATPLERQAIATEIAVGAVELEQSINRTERAASAEGMNTSGLVELRNNASEMRGMAVAETAG

Foldseek 3Di:
DDDDDDDDDDDDDDDDDDDDDDDDDDDDDDPPDPVVVVVVVVVVVVVVVVCVLPVCLPVVLVVLVVVLVPDPDLVVSVVSLVVLLVVLVVLLVVLVVLVVCLVVDDLVVNLVSLVVLLVSLVSSLVSLVSSLVSCVVSVHDSVSSVVSNVSSVVSNVVSVVSNVD

Radius of gyration: 27.24 Å; chains: 1; bounding box: 62×66×52 Å